Protein 8AG8 (pdb70)

Foldseek 3Di:
DADDDADPVQVVLLVVLLCQLVVVVVVVVVVVLVVQVVPDDDPVSVVVSVVVVVVVVVVCCVLSPPDVRCSLLSLLCCVLVVSGPLVSNPPDDPVSSVSNVVSVVD

InterPro domains:
  IPR041601 Fluorescence recovery protein [PF18032] (6-100)
  IPR053747 Fluorescence Recovery Regulator [G3DSA:6.10.140.1840] (1-106)

B-factor: mean 39.64, std 10.84, range [21.61, 101.05]

Radius of gyration: 16.83 Å; Cα contacts (8 Å, |Δi|>4): 74; chains: 1; bounding box: 46×29×37 Å

Organism: NCBI:txid289003

Solvent-accessible surface area: 7027 Å² total; per-residue (Å²): 192,43,149,42,94,30,55,86,74,18,85,162,44,0,87,128,1,11,90,43,5,41,83,76,4,81,48,85,24,109,60,55,67,124,60,99,44,89,73,50,113,88,106,109,54,84,196,76,15,103,135,28,71,46,40,48,139,129,68,26,102,172,35,17,36,82,135,79,39,33,0,1,87,4,0,0,41,0,36,130,81,144,75,2,103,68,85,69,0,69,63,7,41,119,99,6,14,28,52,0,100,150,8,21,81,131

Secondary structure (DSSP, 8-state):
-------HHHHHHHHHHHHHHHHHHHHHHHHHHHHHHHH--SGGGHHHHHHHHHHHHHHHHHHS---TTTHHHHHHHHHHTTSS-GGGGTTS-HHHHHHHHHHTT-

Structure (mmCIF, N/CA/C/O backbone):
data_8AG8
#
_entry.id   8AG8
#
_cell.length_a   53.460
_cell.length_b   53.460
_cell.length_c   92.670
_cell.angle_alpha   90.00
_cell.angle_beta   90.00
_cell.angle_gamma   90.00
#
_symmetry.space_group_name_H-M   'P 43 21 2'
#
loop_
_entity.id
_entity.type
_entity.pdbx_description
1 polymer 'Fluorescence Recovery-like protein'
2 non-polymer '2-[N-CYCLOHEXYLAMINO]ETHANE SULFONIC ACID'
3 water water
#
loop_
_atom_site.group_PDB
_atom_site.id
_atom_site.type_symbol
_atom_site.label_atom_id
_atom_site.label_alt_id
_atom_site.label_comp_id
_atom_site.label_asym_id
_atom_site.label_entity_id
_atom_site.label_seq_id
_atom_site.pdbx_PDB_ins_code
_atom_site.Cartn_x
_atom_site.Cartn_y
_atom_site.Cartn_z
_atom_site.occupancy
_atom_site.B_iso_or_equiv
_atom_site.auth_seq_id
_atom_site.auth_comp_id
_atom_site.auth_asym_id
_atom_site.auth_atom_id
_atom_site.pdbx_PDB_model_num
ATOM 1 N N . MET A 1 8 ? -31.158 6.550 0.916 1.00 62.54 1 MET A N 1
ATOM 2 C CA . MET A 1 8 ? -32.579 6.637 1.012 1.00 54.66 1 MET A CA 1
ATOM 3 C C . MET A 1 8 ? -33.287 6.042 -0.171 1.00 50.21 1 MET A C 1
ATOM 4 O O . MET A 1 8 ? -33.848 6.765 -0.969 1.00 41.67 1 MET A O 1
ATOM 9 N N . HIS A 1 9 ? -33.060 4.670 -0.056 1.00 40.89 2 HIS A N 1
ATOM 10 C CA . HIS A 1 9 ? -33.651 3.793 -1.038 1.00 45.38 2 HIS A CA 1
ATOM 11 C C . HIS A 1 9 ? -34.724 3.033 -0.299 1.00 50.64 2 HIS A C 1
ATOM 12 O O . HIS A 1 9 ? -34.417 2.199 0.514 1.00 51.14 2 HIS A O 1
ATOM 19 N N . ASP A 1 10 ? -35.982 3.295 -0.595 1.00 50.54 3 ASP A N 1
ATOM 20 C CA . ASP A 1 10 ? -37.083 2.665 0.125 1.00 51.84 3 ASP A CA 1
ATOM 21 C C . ASP A 1 10 ? -37.586 1.437 -0.572 1.00 56.36 3 ASP A C 1
ATOM 22 O O . ASP A 1 10 ? -38.578 1.479 -1.268 1.00 62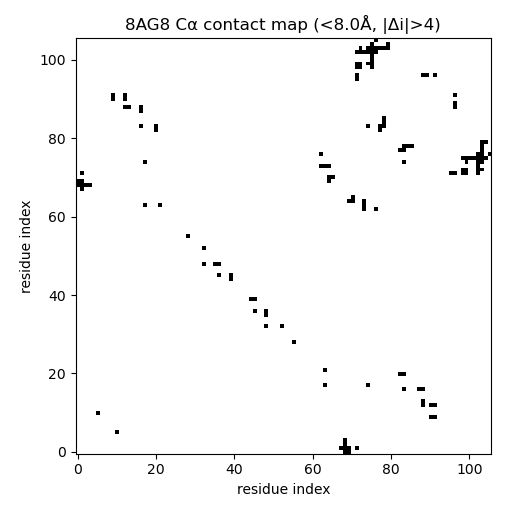.85 3 ASP A O 1
ATOM 27 N N . LEU A 1 11 ? -36.877 0.341 -0.403 1.00 53.47 4 LEU A N 1
ATOM 28 C CA . LEU A 1 11 ? -37.274 -0.893 -1.007 1.00 49.09 4 LEU A CA 1
ATOM 29 C C . LEU A 1 11 ? -37.642 -1.838 0.089 1.00 45.39 4 LEU A C 1
ATOM 30 O O . LEU A 1 11 ? -37.330 -1.574 1.228 1.00 44.24 4 LEU A O 1
ATOM 35 N N . LYS A 1 12 ? -38.295 -2.939 -0.259 1.00 45.37 5 LYS A N 1
ATOM 36 C CA . LYS A 1 12 ? -38.646 -3.954 0.707 1.00 41.79 5 LYS A CA 1
ATOM 37 C C . LYS A 1 12 ? -37.559 -4.986 0.756 1.00 42.55 5 LYS A C 1
ATOM 38 O O . LYS A 1 12 ? -37.111 -5.388 -0.287 1.00 41.31 5 LYS A O 1
ATOM 41 N N . TRP A 1 13 ? -37.173 -5.436 1.942 1.00 35.26 6 TRP A N 1
ATOM 42 C CA . TRP A 1 13 ? -36.111 -6.416 2.121 1.00 34.14 6 TRP A CA 1
ATOM 43 C C . TRP A 1 13 ? -36.682 -7.707 2.664 1.00 38.82 6 TRP A C 1
ATOM 44 O O . TRP A 1 13 ? -37.432 -7.676 3.623 1.00 38.52 6 TRP A O 1
ATOM 65 N N . SER A 1 14 ? -36.316 -8.827 2.076 1.00 34.79 7 SER A N 1
ATOM 66 C CA . SER A 1 14 ? -36.752 -10.111 2.554 1.00 39.67 7 SER A CA 1
ATOM 67 C C . SER A 1 14 ? -35.909 -10.525 3.718 1.00 40.83 7 SER A C 1
ATOM 68 O O . SER A 1 14 ? -34.891 -9.928 3.980 1.00 37.48 7 SER A O 1
ATOM 76 N N . ALA A 1 15 ? -36.331 -11.564 4.416 1.00 42.35 8 ALA A N 1
ATOM 77 C CA . ALA A 1 15 ? -35.547 -12.095 5.514 1.00 41.99 8 ALA A CA 1
ATOM 78 C C . ALA A 1 15 ? -34.229 -12.642 5.031 1.00 38.55 8 ALA A C 1
ATOM 79 O O . ALA A 1 15 ? -33.213 -12.420 5.653 1.00 34.95 8 ALA A O 1
ATOM 83 N N . ALA A 1 16 ? -34.245 -13.340 3.896 1.00 34.48 9 ALA A N 1
ATOM 84 C CA . ALA A 1 16 ? -33.023 -13.832 3.331 1.00 36.26 9 ALA A CA 1
ATOM 85 C C . ALA A 1 16 ? -32.099 -12.692 2.958 1.00 29.45 9 ALA A C 1
ATOM 86 O O . ALA A 1 16 ? -30.933 -12.785 3.127 1.00 32.94 9 ALA A O 1
ATOM 90 N N . GLU A 1 17 ? -32.648 -11.610 2.473 1.00 29.88 10 GLU A N 1
ATOM 91 C CA . GLU A 1 17 ? -31.838 -10.443 2.135 1.00 31.99 10 GLU A CA 1
ATOM 92 C C . GLU A 1 17 ? -31.149 -9.741 3.310 1.00 28.52 10 GLU A C 1
ATOM 93 O O . GLU A 1 17 ? -30.037 -9.395 3.179 1.00 30.93 10 GLU A O 1
ATOM 105 N N . LYS A 1 18 ? -31.876 -9.638 4.414 1.00 29.58 11 LYS A N 1
ATOM 106 C CA . LYS A 1 18 ? -31.332 -9.061 5.621 1.00 30.74 11 LYS A CA 1
ATOM 107 C C . LYS A 1 18 ? -30.305 -10.014 6.223 1.00 32.59 11 LYS A C 1
ATOM 108 O O . LYS A 1 18 ? -29.330 -9.597 6.727 1.00 33.04 11 LYS A O 1
ATOM 116 N N . LYS A 1 19 ? -30.521 -11.308 6.137 1.00 33.81 12 LYS A N 1
ATOM 117 C CA . LYS A 1 19 ? -29.547 -12.266 6.616 1.00 29.56 12 LYS A CA 1
ATOM 118 C C . LYS A 1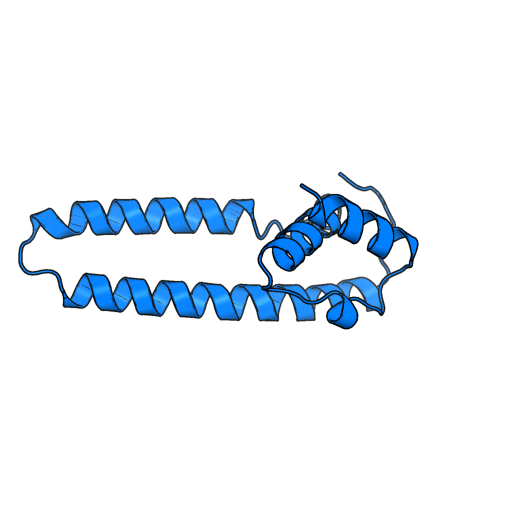 19 ? -28.258 -12.164 5.820 1.00 31.64 12 LYS A C 1
ATOM 119 O O . LYS A 1 19 ? -27.199 -12.085 6.399 1.00 32.71 12 LYS A O 1
ATOM 127 N N . LEU A 1 20 ? -28.347 -12.173 4.492 1.00 31.41 13 LEU A N 1
ATOM 128 C CA . LEU A 1 20 ? -27.151 -12.131 3.666 1.00 34.09 13 LEU A CA 1
ATOM 129 C C . LEU A 1 20 ? -26.454 -10.797 3.888 1.00 34.10 13 LEU A C 1
ATOM 130 O O . LEU A 1 20 ? -25.253 -10.761 4.011 1.00 33.55 13 LEU A O 1
ATOM 137 N N . ALA A 1 21 ? -27.226 -9.713 3.916 1.00 28.81 14 ALA A N 1
ATOM 138 C CA . ALA A 1 21 ? -26.621 -8.408 4.163 1.00 29.56 14 ALA A CA 1
ATOM 139 C C . ALA A 1 21 ? -25.882 -8.400 5.491 1.00 27.95 14 ALA A C 1
ATOM 140 O O . ALA A 1 21 ? -24.793 -7.833 5.608 1.00 30.44 14 ALA A O 1
ATOM 147 N N . HIS A 1 22 ? -26.477 -8.984 6.517 1.00 31.12 15 HIS A N 1
ATOM 148 C CA . HIS A 1 22 ? -25.801 -8.971 7.805 1.00 26.95 15 HIS A CA 1
ATOM 149 C C . HIS A 1 22 ? -24.453 -9.669 7.722 1.00 31.01 15 HIS A C 1
ATOM 150 O O . HIS A 1 22 ? -23.441 -9.199 8.275 1.00 29.04 15 HIS A O 1
ATOM 159 N N . HIS A 1 23 ? -24.382 -10.796 7.025 1.00 28.43 16 HIS A N 1
ATOM 160 C CA . HIS A 1 23 ? -23.135 -11.531 6.909 1.00 33.33 16 HIS A CA 1
ATOM 161 C C . HIS A 1 23 ? -22.037 -10.739 6.225 1.00 34.05 16 HIS A C 1
ATOM 162 O O . HIS A 1 23 ? -20.930 -10.759 6.668 1.00 30.54 16 HIS A O 1
ATOM 171 N N . VAL A 1 24 ? -22.373 -10.032 5.154 1.00 28.37 17 VAL A N 1
ATOM 172 C CA . VAL A 1 24 ? -21.397 -9.254 4.413 1.00 26.34 17 VAL A CA 1
ATOM 173 C C . VAL A 1 24 ? -20.979 -8.017 5.208 1.00 32.07 17 VAL A C 1
ATOM 174 O O . VAL A 1 24 ? -19.824 -7.685 5.242 1.00 28.58 17 VAL A O 1
ATOM 180 N N . PHE A 1 25 ? -21.922 -7.331 5.832 1.00 26.87 18 PHE A N 1
ATOM 181 C CA . PHE A 1 25 ? -21.625 -6.149 6.639 1.00 27.59 18 PHE A CA 1
ATOM 182 C C . PHE A 1 25 ? -20.638 -6.536 7.726 1.00 26.31 18 PHE A C 1
ATOM 183 O O . PHE A 1 25 ? -19.618 -5.914 7.875 1.00 28.66 18 PHE A O 1
ATOM 200 N N . GLU A 1 26 ? -20.944 -7.581 8.455 1.00 26.48 19 GLU A N 1
ATOM 201 C CA . GLU A 1 26 ? -20.107 -8.008 9.561 1.00 26.50 19 GLU A CA 1
ATOM 202 C C . GLU A 1 26 ? -18.705 -8.373 9.123 1.00 29.51 19 GLU A C 1
ATOM 203 O O . GLU A 1 26 ? -17.756 -7.952 9.722 1.00 29.87 19 GLU A O 1
ATOM 211 N N . ALA A 1 27 ? -18.599 -9.125 8.043 1.00 27.00 20 ALA A N 1
ATOM 212 C CA . ALA A 1 27 ? -17.303 -9.529 7.540 1.00 30.25 20 ALA A CA 1
ATOM 213 C C . ALA A 1 27 ? -16.417 -8.338 7.227 1.00 30.55 20 ALA A C 1
ATOM 214 O O . ALA A 1 27 ? -15.271 -8.303 7.615 1.00 32.18 20 ALA A O 1
ATOM 218 N N . ALA A 1 28 ? -16.973 -7.321 6.571 1.00 28.01 21 ALA A N 1
ATOM 219 C CA . ALA A 1 28 ? -16.208 -6.126 6.248 1.00 26.23 21 ALA A CA 1
ATOM 220 C C . ALA A 1 28 ? -15.832 -5.317 7.491 1.00 32.37 21 ALA A C 1
ATOM 221 O O . ALA A 1 28 ? -14.708 -4.927 7.653 1.00 29.12 21 ALA A O 1
ATOM 228 N N . LEU A 1 29 ? -16.790 -5.098 8.361 1.00 29.14 22 LEU A N 1
ATOM 229 C CA . LEU A 1 29 ? -16.534 -4.317 9.553 1.00 29.23 22 LEU A CA 1
ATOM 230 C C . LEU A 1 29 ? -15.491 -4.977 10.426 1.00 29.71 22 LEU A C 1
ATOM 231 O O . LEU A 1 29 ? -14.607 -4.326 10.918 1.00 31.43 22 LEU A O 1
ATOM 238 N N . THR A 1 30 ? -15.602 -6.274 10.587 1.00 33.02 23 THR A N 1
ATOM 239 C CA . THR A 1 30 ? -14.657 -7.024 11.378 1.00 35.64 23 THR A CA 1
ATOM 240 C C . THR A 1 30 ? -13.238 -6.846 10.837 1.00 37.78 23 THR A C 1
ATOM 241 O O . THR A 1 30 ? -12.336 -6.538 11.579 1.00 35.01 23 THR A O 1
ATOM 247 N N . THR A 1 31 ? -13.054 -6.957 9.536 1.00 31.71 24 THR A N 1
ATOM 248 C CA . THR A 1 31 ? -11.738 -6.825 8.958 1.00 33.74 24 THR A CA 1
ATOM 249 C C . THR A 1 31 ? -11.161 -5.430 9.193 1.00 32.28 24 THR A C 1
ATOM 250 O O . THR A 1 31 ? -10.012 -5.294 9.571 1.00 35.52 24 THR A O 1
ATOM 256 N N . GLU A 1 32 ? -11.969 -4.406 9.011 1.00 29.85 25 GLU A N 1
ATOM 257 C CA . GLU A 1 32 ? -11.484 -3.038 9.138 1.00 30.30 25 GLU A CA 1
ATOM 258 C C . GLU A 1 32 ? -11.152 -2.657 10.568 1.00 30.20 25 GLU A C 1
ATOM 259 O O . GLU A 1 32 ? -10.174 -1.991 10.802 1.00 31.70 25 GLU A O 1
ATOM 271 N N . LEU A 1 33 ? -11.974 -3.092 11.503 1.00 29.91 26 LEU A N 1
ATOM 272 C CA . LEU A 1 33 ? -11.740 -2.802 12.899 1.00 26.80 26 LEU A CA 1
ATOM 273 C C . LEU A 1 33 ? -10.492 -3.509 13.373 1.00 30.90 26 LEU A C 1
ATOM 274 O O . LEU A 1 33 ? -9.762 -2.969 14.163 1.00 33.88 26 LEU A O 1
ATOM 281 N N . ALA A 1 34 ? -10.233 -4.701 12.867 1.00 32.29 27 ALA A N 1
ATOM 282 C CA . ALA A 1 34 ? -9.001 -5.402 13.199 1.00 33.45 27 ALA A CA 1
ATOM 283 C C . ALA A 1 34 ? -7.809 -4.612 12.729 1.00 35.01 27 ALA A C 1
ATOM 284 O O . ALA A 1 34 ? -6.832 -4.510 13.429 1.00 32.78 27 ALA A O 1
ATOM 288 N N . GLU A 1 35 ? -7.907 -4.041 11.544 1.00 32.81 28 GLU A N 1
ATOM 289 C CA . GLU A 1 35 ? -6.836 -3.222 11.047 1.00 32.64 28 GLU A CA 1
ATOM 290 C C . GLU A 1 35 ? -6.610 -2.029 11.942 1.00 34.70 28 GLU A C 1
ATOM 291 O O . GLU A 1 35 ? -5.489 -1.710 12.258 1.00 31.94 28 GLU A O 1
ATOM 299 N N . ILE A 1 36 ? -7.680 -1.374 12.341 1.00 33.37 29 ILE A N 1
ATOM 300 C CA . ILE A 1 36 ? -7.557 -0.170 13.149 1.00 33.86 29 ILE A CA 1
ATOM 301 C C . ILE A 1 36 ? -6.951 -0.511 14.500 1.00 29.13 29 ILE A C 1
ATOM 302 O O . ILE A 1 36 ? -6.089 0.182 14.969 1.00 33.56 29 ILE A O 1
ATOM 309 N N . MET A 1 37 ? -7.395 -1.595 15.101 1.00 33.45 30 MET A N 1
ATOM 310 C CA . MET A 1 37 ? -6.898 -1.991 16.400 1.00 29.31 30 MET A CA 1
ATOM 311 C C . MET A 1 37 ? -5.416 -2.270 16.352 1.00 40.38 30 MET A C 1
ATOM 312 O O . MET A 1 37 ? -4.692 -1.895 17.255 1.00 36.41 30 MET A O 1
ATOM 319 N N . ALA A 1 38 ? -4.956 -2.886 15.281 1.00 31.70 31 ALA A N 1
ATOM 320 C CA . ALA A 1 38 ? -3.553 -3.175 15.132 1.00 34.84 31 ALA A CA 1
ATOM 321 C C . ALA A 1 38 ? -2.743 -1.906 14.953 1.00 36.96 31 ALA A C 1
ATOM 322 O O . ALA A 1 38 ? -1.717 -1.744 15.559 1.00 31.69 31 ALA A O 1
ATOM 326 N N . ASP A 1 39 ? -3.237 -0.997 14.136 1.00 34.66 32 ASP A N 1
ATOM 327 C CA . ASP A 1 39 ? -2.570 0.269 13.959 1.00 36.48 32 ASP A CA 1
ATOM 328 C C . ASP A 1 39 ? -2.522 1.036 15.275 1.00 36.31 32 ASP A C 1
ATOM 329 O O . ASP A 1 39 ? -1.501 1.570 15.623 1.00 35.74 32 ASP A O 1
ATOM 338 N N . PHE A 1 40 ? -3.633 1.106 15.983 1.00 33.70 33 PHE A N 1
ATOM 339 C CA . PHE A 1 40 ? -3.690 1.813 17.252 1.00 32.31 33 PHE A CA 1
ATOM 340 C C . PHE A 1 40 ? -2.654 1.287 18.217 1.00 33.64 33 PHE A C 1
ATOM 341 O O . PHE A 1 40 ? -1.952 2.037 18.842 1.00 32.18 33 PHE A O 1
ATOM 351 N N . LYS A 1 41 ? -2.579 -0.020 18.313 1.00 34.17 34 LYS A N 1
ATOM 352 C CA . LYS A 1 41 ? -1.660 -0.647 19.231 1.00 33.14 34 LYS A CA 1
ATOM 353 C C . LYS A 1 41 ? -0.250 -0.335 18.851 1.00 36.75 34 LYS A C 1
ATOM 354 O O . LYS A 1 41 ? 0.558 -0.036 19.686 1.00 36.02 34 LYS A O 1
ATOM 362 N N . ALA A 1 42 ? 0.039 -0.356 17.569 1.00 39.73 35 ALA A N 1
ATOM 363 C CA . ALA A 1 42 ? 1.358 0.016 17.108 1.00 38.77 35 ALA A CA 1
ATOM 364 C C . ALA A 1 42 ? 1.729 1.428 17.475 1.00 37.92 35 ALA A C 1
ATOM 365 O O . ALA A 1 42 ? 2.829 1.681 17.932 1.00 41.87 35 ALA A O 1
ATOM 369 N N . ARG A 1 43 ? 0.816 2.349 17.287 1.00 30.12 36 ARG A N 1
ATOM 370 C CA . ARG A 1 43 ? 1.075 3.734 17.610 1.00 34.45 36 ARG A CA 1
ATOM 371 C C . ARG A 1 43 ? 1.287 3.908 19.104 1.00 34.58 36 ARG A C 1
ATOM 372 O O . ARG A 1 43 ? 2.174 4.598 19.531 1.00 35.72 36 ARG A O 1
ATOM 382 N N . ALA A 1 44 ? 0.467 3.255 19.890 1.00 33.93 37 ALA A N 1
ATOM 383 C CA . ALA A 1 44 ? 0.584 3.344 21.328 1.00 30.69 37 ALA A CA 1
ATOM 384 C C . ALA A 1 44 ? 1.936 2.863 21.779 1.00 37.92 37 ALA A C 1
ATOM 385 O O . ALA A 1 44 ? 2.571 3.495 22.599 1.00 38.08 37 ALA A O 1
ATOM 392 N N . ALA A 1 45 ? 2.380 1.745 21.240 1.00 35.43 38 ALA A N 1
ATOM 393 C CA . ALA A 1 45 ? 3.653 1.169 21.621 1.00 41.19 38 ALA A CA 1
ATOM 394 C C . ALA A 1 45 ? 4.808 2.025 21.244 1.00 40.23 38 ALA A C 1
ATOM 395 O O . ALA A 1 45 ? 5.846 1.959 21.855 1.00 42.21 38 ALA A O 1
ATOM 399 N N . ALA A 1 46 ? 4.635 2.816 20.215 1.00 38.36 39 ALA A N 1
ATOM 400 C CA . ALA A 1 46 ? 5.691 3.665 19.726 1.00 40.28 39 ALA A CA 1
ATOM 401 C C . ALA A 1 46 ? 5.825 4.991 20.457 1.00 44.33 39 ALA A C 1
ATOM 402 O O . ALA A 1 46 ? 6.756 5.728 20.208 1.00 40.12 39 ALA A O 1
ATOM 404 N N . ILE A 1 47 ? 4.880 5.302 21.326 1.00 36.65 40 ILE A N 1
ATOM 405 C CA . ILE A 1 47 ? 4.901 6.555 22.068 1.00 37.79 40 ILE A CA 1
ATOM 406 C C . ILE A 1 47 ? 6.023 6.618 23.091 1.00 40.37 40 ILE A C 1
ATOM 407 O O . ILE A 1 47 ? 6.236 5.669 23.812 1.00 39.55 40 ILE A O 1
ATOM 412 N N . THR A 1 48 ? 6.743 7.727 23.127 1.00 35.80 41 THR A N 1
ATOM 413 C CA . THR A 1 48 ? 7.854 7.911 24.048 1.00 38.70 41 THR A CA 1
ATOM 414 C C . THR A 1 48 ? 7.654 9.112 24.951 1.00 39.03 41 THR A C 1
ATOM 415 O O . THR A 1 48 ? 8.290 9.217 25.983 1.00 43.48 41 THR A O 1
ATOM 419 N N . GLN A 1 49 ? 6.796 10.021 24.556 1.00 33.85 42 GLN A N 1
ATOM 420 C CA . GLN A 1 49 ? 6.556 11.230 25.325 1.00 36.03 42 GLN A CA 1
ATOM 421 C C . GLN A 1 49 ? 5.080 11.451 25.533 1.00 36.19 42 GLN A C 1
ATOM 422 O O . GLN A 1 49 ? 4.303 11.211 24.645 1.00 37.60 42 GLN A O 1
ATOM 428 N N . PRO A 1 50 ? 4.696 11.949 26.705 1.00 33.64 43 PRO A N 1
ATOM 429 C CA . PRO A 1 50 ? 3.282 12.111 27.039 1.00 30.66 43 PRO A CA 1
ATOM 430 C C . PRO A 1 50 ? 2.463 12.912 26.058 1.00 31.04 43 PRO A C 1
ATOM 431 O O . PRO A 1 50 ? 1.337 12.560 25.793 1.00 34.80 43 PRO A O 1
ATOM 435 N N . GLN A 1 51 ? 3.019 13.978 25.537 1.00 31.57 44 GLN A N 1
ATOM 436 C CA . GLN A 1 51 ? 2.330 14.805 24.564 1.00 37.24 44 GLN A CA 1
ATOM 437 C C . GLN A 1 51 ? 1.921 14.061 23.302 1.00 39.16 44 GLN A C 1
ATOM 438 O O . GLN A 1 51 ? 1.053 14.516 22.581 1.00 37.99 44 GLN A O 1
ATOM 444 N N . GLU A 1 52 ? 2.552 12.938 23.033 1.00 31.59 45 GLU A N 1
ATOM 445 C CA . GLU A 1 52 ? 2.244 12.152 21.861 1.00 36.39 45 GLU A CA 1
ATOM 446 C C . GLU A 1 52 ? 0.926 11.419 21.962 1.00 38.41 45 GLU A C 1
ATOM 447 O O . GLU A 1 52 ? 0.449 10.871 21.002 1.00 38.62 45 GLU A O 1
ATOM 453 N N . ILE A 1 53 ? 0.311 11.422 23.125 1.00 36.10 46 ILE A N 1
ATOM 454 C CA . ILE A 1 53 ? -1.001 10.842 23.254 1.00 36.20 46 ILE A CA 1
ATOM 455 C C . ILE A 1 53 ? -2.029 11.698 22.507 1.00 46.01 46 ILE A C 1
ATOM 456 O O . ILE A 1 53 ? -2.998 11.180 21.998 1.00 44.16 46 ILE A O 1
ATOM 461 N N . TRP A 1 54 ? -1.807 13.003 22.423 1.00 43.13 47 TRP A N 1
ATOM 462 C CA . TRP A 1 54 ? -2.695 13.890 21.681 1.00 44.08 47 TRP A CA 1
ATOM 463 C C . TRP A 1 54 ? -2.944 13.506 20.227 1.00 45.53 47 TRP A C 1
ATOM 464 O O . TRP A 1 54 ? -4.071 13.360 19.820 1.00 42.72 47 TRP A O 1
ATOM 475 N N . PRO A 1 55 ? -1.883 13.377 19.433 1.00 43.79 48 PRO A N 1
ATOM 476 C CA . PRO A 1 55 ? -2.147 12.915 18.076 1.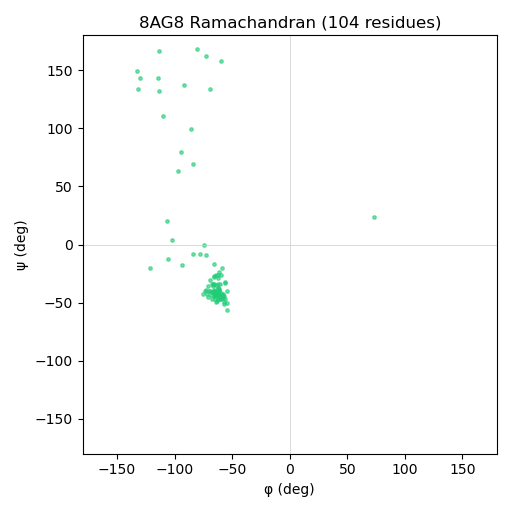00 43.78 48 PRO A CA 1
ATOM 477 C C . PRO A 1 55 ? -2.805 11.540 18.001 1.00 44.88 48 PRO A C 1
ATOM 478 O O . PRO A 1 55 ? -3.492 11.278 17.038 1.00 41.70 48 PRO A O 1
ATOM 482 N N . LEU A 1 56 ? -2.612 10.688 18.990 1.00 41.43 49 LEU A N 1
ATOM 483 C CA . LEU A 1 56 ? -3.283 9.386 19.018 1.00 43.35 49 LEU A CA 1
ATOM 484 C C . LEU A 1 56 ? -4.758 9.549 19.214 1.00 47.70 49 LEU A C 1
ATOM 485 O O . LEU A 1 56 ? -5.541 8.847 18.615 1.00 40.93 49 LEU A O 1
ATOM 490 N N . GLN A 1 57 ? -5.140 10.460 20.080 1.00 39.46 50 GLN A N 1
ATOM 491 C CA . GLN A 1 57 ? -6.543 10.744 20.282 1.00 42.24 50 GLN A CA 1
ATOM 492 C C . GLN A 1 57 ? -7.166 11.372 19.015 1.00 42.45 50 GLN A C 1
ATOM 493 O O . GLN A 1 57 ? -8.314 11.127 18.716 1.00 45.24 50 GLN A O 1
ATOM 499 N N . GLU A 1 58 ? -6.407 12.162 18.275 1.00 40.02 51 GLU A N 1
ATOM 500 C CA . GLU A 1 58 ? -6.897 12.737 17.017 1.00 46.49 51 GLU A CA 1
ATOM 501 C C . GLU A 1 58 ? -7.165 11.617 16.010 1.00 49.87 51 GLU A C 1
ATOM 502 O O . GLU A 1 58 ? -8.133 11.659 15.285 1.00 45.43 51 GLU A O 1
ATOM 508 N N . TYR A 1 59 ? -6.291 10.625 15.980 1.00 46.72 52 TYR A N 1
ATOM 509 C CA . TYR A 1 59 ? -6.483 9.477 15.111 1.00 47.27 52 TYR A CA 1
ATOM 510 C C . TYR A 1 59 ? -7.733 8.723 15.491 1.00 41.22 52 TYR A C 1
ATOM 511 O O . TYR A 1 59 ? -8.548 8.447 14.663 1.00 42.94 52 TYR A O 1
ATOM 520 N N . LEU A 1 60 ? -7.894 8.426 16.762 1.00 39.91 53 LEU A N 1
ATOM 521 C CA . LEU A 1 60 ? -9.029 7.645 17.182 1.00 44.73 53 LEU A CA 1
ATOM 522 C C . LEU A 1 60 ? -10.354 8.319 16.892 1.00 49.63 53 LEU A C 1
ATOM 523 O O . LEU A 1 60 ? -11.331 7.659 16.593 1.00 44.56 53 LEU A O 1
ATOM 528 N N . ALA A 1 61 ? -10.375 9.631 16.987 1.00 43.80 54 ALA A N 1
ATOM 529 C CA . ALA A 1 61 ? -11.589 10.372 16.743 1.00 47.83 54 ALA A CA 1
ATOM 530 C C . ALA A 1 61 ? -11.949 10.350 15.289 1.00 48.34 54 ALA A C 1
ATOM 531 O O . ALA A 1 61 ? -13.079 10.120 14.940 1.00 51.59 54 ALA A O 1
ATOM 533 N N . ARG A 1 62 ? -10.962 10.569 14.440 1.00 46.14 55 ARG A N 1
ATOM 534 C CA . ARG A 1 62 ? -11.188 10.499 13.015 1.00 48.58 55 ARG A CA 1
ATOM 535 C C . ARG A 1 62 ? -11.647 9.124 12.584 1.00 49.58 55 ARG A C 1
ATOM 536 O O . ARG A 1 62 ? -12.485 9.030 11.733 1.00 47.17 55 ARG A O 1
ATOM 538 N N . LYS A 1 63 ? -11.081 8.072 13.159 1.00 44.65 56 LYS A N 1
ATOM 539 C CA . LYS A 1 63 ? -11.445 6.717 12.791 1.00 46.75 56 LYS A CA 1
ATOM 540 C C . LYS A 1 63 ? -12.843 6.356 13.238 1.00 40.87 56 LYS A C 1
ATOM 541 O O . LYS A 1 63 ? -13.547 5.721 12.510 1.00 36.85 56 LYS A O 1
ATOM 560 N N . GLN A 1 64 ? -13.244 6.763 14.424 1.00 39.32 57 GLN A N 1
ATOM 561 C CA . GLN A 1 64 ? -14.594 6.491 14.889 1.00 43.33 57 GLN A CA 1
ATOM 562 C C . GLN A 1 64 ? -15.605 7.196 14.013 1.00 46.68 57 GLN A C 1
ATOM 563 O O . GLN A 1 64 ? -16.617 6.630 13.689 1.00 46.22 57 GLN A O 1
ATOM 577 N N . ARG A 1 65 ? -15.334 8.443 13.632 1.00 44.74 58 ARG A N 1
ATOM 578 C CA . ARG A 1 65 ? -16.252 9.185 12.795 1.00 50.23 58 ARG A CA 1
ATOM 579 C C . ARG A 1 65 ? -16.328 8.513 11.443 1.00 46.37 58 ARG A C 1
ATOM 580 O O . ARG A 1 65 ? -17.399 8.360 10.922 1.00 52.18 58 ARG A O 1
ATOM 601 N N . GLU A 1 66 ? -15.200 8.129 10.886 1.00 39.06 59 GLU A N 1
ATOM 602 C CA . GLU A 1 66 ? -15.172 7.471 9.598 1.00 41.42 59 GLU A CA 1
ATOM 603 C C . GLU A 1 66 ? -16.023 6.223 9.606 1.00 39.83 59 GLU A C 1
ATOM 604 O O . GLU A 1 66 ? -16.831 6.032 8.731 1.00 37.25 59 GLU A O 1
ATOM 616 N N . ILE A 1 67 ? -15.829 5.381 10.597 1.00 32.66 60 ILE A N 1
ATOM 617 C CA . ILE A 1 67 ? -16.558 4.128 10.668 1.00 30.44 60 ILE A CA 1
ATOM 618 C C . ILE A 1 67 ? -18.029 4.412 10.850 1.00 36.50 60 ILE A C 1
ATOM 619 O O . ILE A 1 67 ? -18.858 3.793 10.223 1.00 31.03 60 ILE A O 1
ATOM 635 N N . ASP A 1 68 ? -18.349 5.355 11.713 1.00 33.94 61 ASP A N 1
ATOM 636 C CA . ASP A 1 68 ? -19.738 5.669 11.997 1.00 39.83 61 ASP A CA 1
ATOM 637 C C . ASP A 1 68 ? -20.469 6.049 10.730 1.00 41.45 61 ASP A C 1
ATOM 638 O O . ASP A 1 68 ? -21.563 5.585 10.485 1.00 44.68 61 ASP A O 1
ATOM 647 N N . ARG A 1 69 ? -19.845 6.868 9.925 1.00 38.84 62 ARG A N 1
ATOM 648 C CA . ARG A 1 69 ? -20.469 7.328 8.705 1.00 43.12 62 ARG A CA 1
ATOM 649 C C . ARG A 1 69 ? -20.527 6.267 7.643 1.00 41.49 62 ARG A C 1
ATOM 650 O O . ARG A 1 69 ? -21.517 6.163 6.967 1.00 41.47 62 ARG A O 1
ATOM 671 N N . LYS A 1 70 ? -19.476 5.476 7.495 1.00 34.93 63 LYS A N 1
ATOM 672 C CA . LYS A 1 70 ? -19.392 4.485 6.441 1.00 33.54 63 LYS A CA 1
ATOM 673 C C . LYS A 1 70 ? -20.258 3.253 6.705 1.00 38.09 63 LYS A C 1
ATOM 674 O O . LYS A 1 70 ? -20.910 2.800 5.795 1.00 38.02 63 LYS A O 1
ATOM 693 N N . TYR A 1 71 ? -20.277 2.744 7.931 1.00 30.80 64 TYR A N 1
ATOM 694 C CA . TYR A 1 71 ? -21.006 1.520 8.277 1.00 28.94 64 TYR A CA 1
ATOM 695 C C . TYR A 1 71 ? -22.363 1.909 8.859 1.00 34.35 64 TYR A C 1
ATOM 696 O O . TYR A 1 71 ? -22.637 1.635 10.009 1.00 36.30 64 TYR A O 1
ATOM 714 N N . ASP A 1 72 ? -23.202 2.547 8.058 1.00 27.38 65 ASP A N 1
ATOM 715 C CA . ASP A 1 72 ? -24.503 2.986 8.480 1.00 27.27 65 ASP A CA 1
ATOM 716 C C . ASP A 1 72 ? -25.480 1.850 8.300 1.00 28.66 65 ASP A C 1
ATOM 717 O O . ASP A 1 72 ? -25.957 1.633 7.212 1.00 27.70 65 ASP A O 1
ATOM 726 N N . TYR A 1 73 ? -25.793 1.129 9.384 1.00 25.74 66 TYR A N 1
ATOM 727 C CA . TYR A 1 73 ? -26.655 -0.048 9.318 1.00 22.44 66 TYR A CA 1
ATOM 728 C C . TYR A 1 73 ? -28.122 0.334 9.374 1.00 26.89 66 TYR A C 1
ATOM 729 O O . TYR A 1 73 ? -28.781 0.056 10.350 1.00 28.31 66 TYR A O 1
ATOM 747 N N . ARG A 1 74 ? -28.625 0.962 8.319 1.00 27.23 67 ARG A N 1
ATOM 748 C CA . ARG A 1 74 ? -30.017 1.297 8.203 1.00 26.71 67 ARG A CA 1
ATOM 749 C C . ARG A 1 74 ? -30.322 0.790 6.805 1.00 29.33 67 ARG A C 1
ATOM 750 O O . ARG A 1 74 ? -29.564 1.037 5.904 1.00 27.18 67 ARG A O 1
ATOM 771 N N . TYR A 1 75 ? -31.418 0.069 6.637 1.00 26.14 68 TYR A N 1
ATOM 772 C CA . 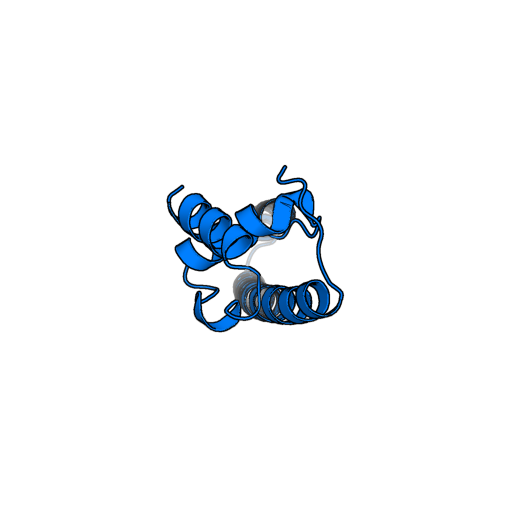TYR A 1 75 ? -31.699 -0.553 5.353 1.00 28.96 68 TYR A CA 1
ATOM 773 C C . TYR A 1 75 ? -31.836 0.433 4.226 1.00 33.51 68 TYR A C 1
ATOM 774 O O . TYR A 1 75 ? -31.400 0.142 3.137 1.00 32.38 68 TYR A O 1
ATOM 792 N N . SER A 1 76 ? -32.367 1.609 4.509 1.00 31.82 69 SER A N 1
ATOM 793 C CA . SER A 1 76 ? -32.490 2.668 3.512 1.00 33.07 69 SER A CA 1
ATOM 794 C C . SER A 1 76 ? -31.142 3.114 2.982 1.00 32.71 69 SER A C 1
ATOM 795 O O . SER A 1 76 ? -31.090 3.668 1.913 1.00 32.48 69 SER A O 1
ATOM 803 N N . GLN A 1 77 ? -30.083 2.902 3.748 1.00 28.31 70 GLN A N 1
ATOM 804 C CA . GLN A 1 77 ? -28.731 3.305 3.389 1.00 31.17 70 GLN A CA 1
ATOM 805 C C . GLN A 1 77 ? -27.808 2.172 2.961 1.00 27.96 70 GLN A C 1
ATOM 806 O O . GLN A 1 77 ? -26.796 2.446 2.407 1.00 28.46 70 GLN A O 1
ATOM 820 N N . LEU A 1 78 ? -28.181 0.922 3.176 1.00 26.59 71 LEU A N 1
ATOM 821 C CA . LEU A 1 78 ? -27.276 -0.207 2.935 1.00 23.32 71 LEU A CA 1
ATOM 822 C C . LEU A 1 78 ? -26.797 -0.429 1.521 1.00 24.99 71 LEU A C 1
ATOM 823 O O . LEU A 1 78 ? -25.770 -0.980 1.348 1.00 26.78 71 LEU A O 1
ATOM 839 N N . LEU A 1 79 ? -27.560 0.009 0.540 1.00 26.45 72 LEU A N 1
ATOM 840 C CA . LEU A 1 79 ? -27.150 -0.144 -0.849 1.00 29.10 72 LEU A CA 1
ATOM 841 C C . LEU A 1 79 ? -26.026 0.845 -1.102 1.00 25.30 72 LEU A C 1
ATOM 842 O O . LEU A 1 79 ? -25.093 0.512 -1.773 1.00 29.31 72 LEU A O 1
ATOM 858 N N . PHE A 1 80 ? -26.107 2.050 -0.553 1.00 23.34 73 PHE A N 1
ATOM 859 C CA . PHE A 1 80 ? -25.007 2.990 -0.671 1.00 25.25 73 PHE A CA 1
ATOM 860 C C . PHE A 1 80 ? -23.774 2.466 0.061 1.00 29.32 73 PHE A C 1
ATOM 861 O O . PHE A 1 80 ? -22.714 2.454 -0.496 1.00 25.62 73 PHE A O 1
ATOM 878 N N . VAL A 1 81 ? -23.949 1.989 1.282 1.00 25.14 74 VAL A N 1
ATOM 879 C CA . VAL A 1 81 ? -22.847 1.446 2.066 1.00 22.10 74 VAL A CA 1
ATOM 880 C C . VAL A 1 81 ? -22.101 0.348 1.322 1.00 26.11 74 VAL A C 1
ATOM 881 O O . VAL A 1 81 ? -20.907 0.370 1.237 1.00 25.68 74 VAL A O 1
ATOM 894 N N . PHE A 1 82 ? -22.839 -0.618 0.807 1.00 24.12 75 PHE A N 1
ATOM 895 C CA . PHE A 1 82 ? -22.226 -1.737 0.090 1.00 23.78 75 PHE A CA 1
ATOM 896 C C . PHE A 1 82 ? -21.493 -1.284 -1.157 1.00 26.50 75 PHE A C 1
ATOM 897 O O . PHE A 1 82 ? -20.414 -1.731 -1.415 1.00 24.02 75 PHE A O 1
ATOM 914 N N . GLY A 1 83 ? -22.082 -0.376 -1.900 1.00 28.77 76 GLY A N 1
ATOM 915 C CA . GLY A 1 83 ? -21.411 0.163 -3.058 1.00 27.44 76 GLY A CA 1
ATOM 916 C C . GLY A 1 83 ? -20.105 0.820 -2.714 1.00 28.67 76 GLY A C 1
ATOM 917 O O . GLY A 1 83 ? -19.120 0.622 -3.377 1.00 27.06 76 GLY A O 1
ATOM 921 N N . GLN A 1 84 ? -20.117 1.580 -1.648 1.00 25.13 77 GLN A N 1
ATOM 922 C CA . GLN A 1 84 ? -18.919 2.262 -1.212 1.00 23.53 77 GLN A CA 1
ATOM 923 C C . GLN A 1 84 ? -17.844 1.261 -0.761 1.00 28.28 77 GLN A C 1
ATOM 924 O O . GLN A 1 84 ? -16.698 1.443 -1.054 1.00 28.80 77 GLN A O 1
ATOM 938 N N . LEU A 1 85 ? -18.238 0.197 -0.089 1.00 25.17 78 LEU A N 1
ATOM 939 C CA . LEU A 1 85 ? -17.289 -0.836 0.319 1.00 25.99 78 LEU A CA 1
ATOM 940 C C . LEU A 1 85 ? -16.738 -1.591 -0.875 1.00 28.51 78 LEU A C 1
ATOM 941 O O . LEU A 1 85 ? -15.609 -1.997 -0.861 1.00 28.29 78 LEU A O 1
ATOM 957 N N . ILE A 1 86 ? -17.549 -1.780 -1.894 1.00 31.04 79 ILE A N 1
ATOM 958 C CA . ILE A 1 86 ? -17.097 -2.442 -3.127 1.00 30.40 79 ILE A CA 1
ATOM 959 C C . ILE A 1 86 ? -16.062 -1.545 -3.811 1.00 31.90 79 ILE A C 1
ATOM 960 O O . ILE A 1 86 ? -15.060 -2.001 -4.274 1.00 31.77 79 ILE A O 1
ATOM 976 N N . ARG A 1 87 ? -16.302 -0.256 -3.817 1.00 29.77 80 ARG A N 1
ATOM 977 C CA . ARG A 1 87 ? -15.360 0.695 -4.385 1.00 35.06 80 ARG A CA 1
ATOM 978 C C . ARG A 1 87 ? -14.035 0.659 -3.633 1.00 37.40 80 ARG A C 1
ATOM 979 O O . ARG A 1 87 ? -12.996 0.782 -4.243 1.00 35.77 80 ARG A O 1
ATOM 1000 N N . GLU A 1 88 ? -14.082 0.493 -2.313 1.00 37.62 81 GLU A N 1
ATOM 1001 C CA . GLU A 1 88 ? -12.866 0.396 -1.472 1.00 38.68 81 GLU A CA 1
ATOM 1002 C C . GLU A 1 88 ? -12.225 -0.977 -1.562 1.00 41.06 81 GLU A C 1
ATOM 1003 O O . GLU A 1 88 ? -11.176 -1.174 -0.997 1.00 41.98 81 GLU A O 1
ATOM 1015 N N . GLU A 1 89 ? -12.876 -1.933 -2.212 1.00 32.43 82 GLU A N 1
ATOM 1016 C CA . GLU A 1 89 ? -12.385 -3.296 -2.359 1.00 37.54 82 GLU A CA 1
ATOM 1017 C C . GLU A 1 89 ? -12.471 -4.096 -1.068 1.00 36.29 82 GLU A C 1
ATOM 1018 O O . GLU A 1 89 ? -11.765 -5.073 -0.918 1.00 40.44 82 GLU A O 1
ATOM 1030 N N . ARG A 1 90 ? -13.361 -3.697 -0.172 1.00 37.79 83 ARG A N 1
ATOM 1031 C CA . ARG A 1 90 ? -13.595 -4.416 1.092 1.00 36.47 83 ARG A CA 1
ATOM 1032 C C . ARG A 1 90 ? -14.725 -5.400 0.936 1.00 31.93 83 ARG A C 1
ATOM 1033 O O . ARG A 1 90 ? -14.851 -6.291 1.753 1.00 30.20 83 ARG A O 1
ATOM 1054 N N . VAL A 1 91 ? -15.539 -5.245 -0.099 1.00 30.49 84 VAL A N 1
ATOM 1055 C CA . VAL A 1 91 ? -16.617 -6.168 -0.401 1.00 26.40 84 VAL A CA 1
ATOM 1056 C C . VAL A 1 91 ? -16.522 -6.482 -1.892 1.00 32.13 84 VAL A C 1
ATOM 1057 O O . VAL A 1 91 ? -16.066 -5.658 -2.631 1.00 33.23 84 VAL A O 1
ATOM 1070 N N . GLN A 1 92 ? -16.915 -7.671 -2.300 1.00 32.82 85 GLN A N 1
ATOM 1071 C CA . GLN A 1 92 ? -16.964 -8.056 -3.704 1.00 33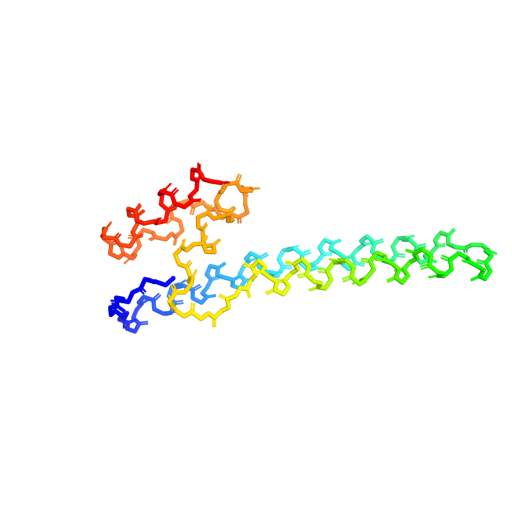.56 85 GLN A CA 1
ATOM 1072 C C . GLN A 1 92 ? -18.424 -8.270 -4.052 1.00 30.30 85 GLN A C 1
ATOM 1073 O O . GLN A 1 92 ? -19.168 -8.803 -3.270 1.00 29.05 85 GLN A O 1
ATOM 1087 N N . GLU A 1 93 ? -18.818 -7.892 -5.254 1.00 33.24 86 GLU A N 1
ATOM 1088 C CA . GLU A 1 93 ? -20.208 -8.001 -5.672 1.00 30.24 86 GLU A CA 1
ATOM 1089 C C . GLU A 1 93 ? -20.759 -9.402 -5.565 1.00 31.11 86 GLU A C 1
ATOM 1090 O O . GLU A 1 93 ? -21.914 -9.576 -5.266 1.00 32.79 86 GLU A O 1
ATOM 1102 N N . ALA A 1 94 ? -19.927 -10.397 -5.791 1.00 35.89 87 ALA A N 1
ATOM 1103 C CA . ALA A 1 94 ? -20.333 -11.795 -5.673 1.00 33.96 87 ALA A CA 1
ATOM 1104 C C . ALA A 1 94 ? -20.904 -12.164 -4.338 1.00 36.68 87 ALA A C 1
ATOM 1105 O O . ALA A 1 94 ? -21.762 -13.017 -4.247 1.00 31.91 87 ALA A O 1
ATOM 1112 N N . GLN A 1 95 ? -20.419 -11.513 -3.299 1.00 34.07 88 GLN A N 1
ATOM 1113 C CA . GLN A 1 95 ? -20.917 -11.763 -1.966 1.00 34.85 88 GLN A CA 1
ATOM 1114 C C . GLN A 1 95 ? -22.387 -11.381 -1.835 1.00 38.49 88 GLN A C 1
ATOM 1115 O O . GLN A 1 95 ? -23.075 -11.945 -1.013 1.00 34.33 88 GLN A O 1
ATOM 1129 N N . LEU A 1 96 ? -22.870 -10.446 -2.645 1.00 28.71 89 LEU A N 1
ATOM 1130 C CA . LEU A 1 96 ? -24.260 -9.953 -2.560 1.00 30.74 89 LEU A CA 1
ATOM 1131 C C . LEU A 1 96 ? -25.168 -10.428 -3.687 1.00 37.81 89 LEU A C 1
ATOM 1132 O O . LEU A 1 96 ? -26.222 -9.879 -3.903 1.00 35.44 89 LEU A O 1
ATOM 1148 N N . ALA A 1 97 ? -24.776 -11.501 -4.349 1.00 39.53 90 ALA A N 1
ATOM 1149 C CA . ALA A 1 97 ? -25.536 -12.011 -5.487 1.00 41.53 90 ALA A CA 1
ATOM 1150 C C . ALA A 1 97 ? -26.932 -12.451 -5.136 1.00 37.80 90 ALA A C 1
ATOM 1151 O O . ALA A 1 97 ? -27.815 -12.352 -5.961 1.00 44.65 90 ALA A O 1
ATOM 1158 N N . GLY A 1 98 ? -27.153 -12.890 -3.914 1.00 34.72 91 GLY A N 1
ATOM 1159 C CA . GLY A 1 98 ? -28.489 -13.229 -3.466 1.00 38.05 91 GLY A CA 1
ATOM 1160 C C . GLY A 1 98 ? -29.508 -12.114 -3.359 1.00 36.60 91 GLY A C 1
ATOM 1161 O O . GLY A 1 98 ? -30.690 -12.379 -3.252 1.00 37.57 91 GLY A O 1
ATOM 1165 N N . LEU A 1 99 ? -29.055 -10.871 -3.349 1.00 34.21 92 LEU A N 1
ATOM 1166 C CA . LEU A 1 99 ? -29.950 -9.738 -3.287 1.00 26.68 92 LEU A CA 1
ATOM 1167 C C . LEU A 1 99 ? -30.654 -9.582 -4.616 1.00 30.33 92 LEU A C 1
ATOM 1168 O O . LEU A 1 99 ? -30.199 -10.090 -5.614 1.00 32.04 92 LEU A O 1
ATOM 1184 N N . SER A 1 100 ? -31.741 -8.849 -4.620 1.00 32.17 93 SER A N 1
ATOM 1185 C CA . SER A 1 100 ? -32.466 -8.601 -5.843 1.00 32.76 93 SER A CA 1
ATOM 1186 C C . SER A 1 100 ? -31.629 -7.895 -6.888 1.00 37.86 93 SER A C 1
ATOM 1187 O O . SER A 1 100 ? -30.679 -7.212 -6.568 1.00 30.83 93 SER A O 1
ATOM 1195 N N . GLU A 1 101 ? -32.027 -8.027 -8.150 1.00 34.72 94 GLU A N 1
ATOM 1196 C CA . GLU A 1 101 ? -31.326 -7.350 -9.241 1.00 34.12 94 GLU A CA 1
ATOM 1197 C C . GLU A 1 101 ? -31.483 -5.856 -9.120 1.00 32.56 94 GLU A C 1
ATOM 1198 O O . GLU A 1 101 ? -30.587 -5.117 -9.436 1.00 31.36 94 GLU A O 1
ATOM 1210 N N . GLU A 1 102 ? -32.629 -5.414 -8.639 1.00 32.73 95 GLU A N 1
ATOM 1211 C CA . GLU A 1 102 ? -32.840 -3.996 -8.396 1.00 33.35 95 GLU A CA 1
ATOM 1212 C C . GLU A 1 102 ? -31.822 -3.479 -7.386 1.00 32.61 95 GLU A C 1
ATOM 1213 O O . GLU A 1 102 ? -31.202 -2.470 -7.597 1.00 29.55 95 GLU A O 1
ATOM 1225 N N . LYS A 1 103 ? -31.648 -4.211 -6.299 1.00 32.17 96 LYS A N 1
ATOM 1226 C CA . LYS A 1 103 ? -30.714 -3.800 -5.265 1.00 28.68 96 LYS A CA 1
ATOM 1227 C C . LYS A 1 103 ? -29.304 -3.759 -5.800 1.00 27.73 96 LYS A C 1
ATOM 1228 O O . LYS A 1 103 ? -28.575 -2.851 -5.516 1.00 28.48 96 LYS A O 1
ATOM 1247 N N . LEU A 1 104 ? -28.944 -4.762 -6.573 1.00 27.76 97 LEU A N 1
ATOM 1248 C CA . LEU A 1 104 ? -27.605 -4.847 -7.124 1.00 27.21 97 LEU A CA 1
ATOM 1249 C C . LEU A 1 104 ? -27.318 -3.697 -8.073 1.00 30.23 97 LEU A C 1
ATOM 1250 O O . LEU A 1 104 ? -26.219 -3.216 -8.120 1.00 25.11 97 LEU A O 1
ATOM 1266 N N . GLY A 1 105 ? -28.321 -3.246 -8.805 1.00 31.71 98 GLY A N 1
ATOM 1267 C CA 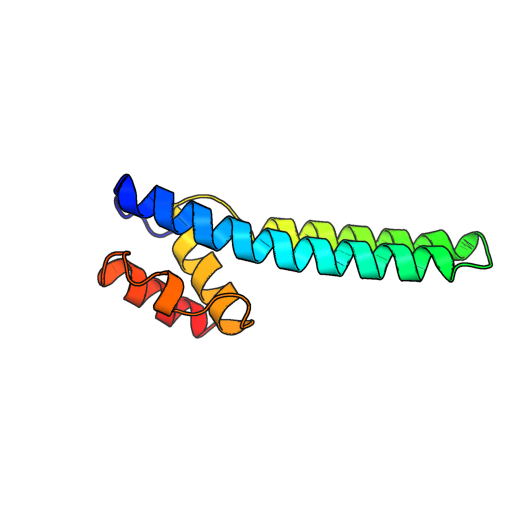. GLY A 1 105 ? -28.159 -2.085 -9.651 1.00 30.63 98 GLY A CA 1
ATOM 1268 C C . GLY A 1 105 ? -27.859 -0.843 -8.853 1.00 30.78 98 GLY A C 1
ATOM 1269 O O . GLY A 1 105 ? -26.995 -0.086 -9.207 1.00 26.96 98 GLY A O 1
ATOM 1273 N N . TYR A 1 106 ? -28.574 -0.651 -7.760 1.00 27.58 99 TYR A N 1
ATOM 1274 C CA . TYR A 1 106 ? -28.304 0.485 -6.891 1.00 32.77 99 TYR A CA 1
ATOM 1275 C C . TYR A 1 106 ?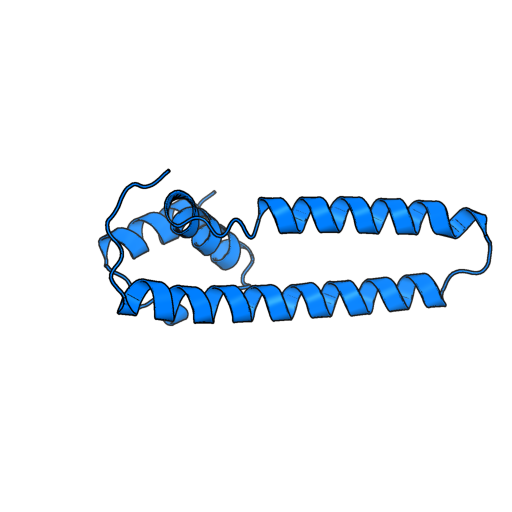 -26.936 0.408 -6.276 1.00 27.88 99 TYR A C 1
ATOM 1276 O O . TYR A 1 106 ? -26.275 1.402 -6.178 1.00 26.53 99 TYR A O 1
ATOM 1294 N N . ILE A 1 107 ? -26.536 -0.780 -5.861 1.00 27.43 100 ILE A N 1
ATOM 1295 C CA . ILE A 1 107 ? -25.194 -0.978 -5.279 1.00 25.85 100 ILE A CA 1
ATOM 1296 C C . ILE A 1 107 ? -24.111 -0.609 -6.306 1.00 27.53 100 ILE A C 1
ATOM 1297 O O . ILE A 1 107 ? -23.182 0.070 -5.992 1.00 25.56 100 ILE A O 1
ATOM 1313 N N . ARG A 1 108 ? -24.256 -1.090 -7.526 1.00 23.80 101 ARG A N 1
ATOM 1314 C CA . ARG A 1 108 ? -23.277 -0.808 -8.565 1.00 24.21 101 ARG A CA 1
ATOM 1315 C C . ARG A 1 108 ? -23.176 0.683 -8.865 1.00 27.58 101 ARG A C 1
ATOM 1316 O O . ARG A 1 108 ? -22.099 1.179 -9.073 1.00 30.43 101 ARG A O 1
ATOM 1337 N N . ARG A 1 109 ? -24.296 1.400 -8.865 1.00 24.35 102 ARG A N 1
ATOM 1338 C CA . ARG A 1 109 ? -24.270 2.832 -9.091 1.00 24.27 102 ARG A CA 1
ATOM 1339 C C . ARG A 1 109 ? -23.564 3.527 -7.931 1.00 27.10 102 ARG A C 1
ATOM 1340 O O . ARG A 1 109 ? -22.816 4.447 -8.131 1.00 25.29 102 ARG A O 1
ATOM 1361 N N . SER A 1 110 ? -23.831 3.071 -6.724 1.00 26.05 103 SER A N 1
ATOM 1362 C CA . SER A 1 110 ? -23.201 3.652 -5.547 1.00 21.62 103 SER A CA 1
ATOM 1363 C C . SER A 1 110 ? -21.706 3.402 -5.559 1.00 28.21 103 SER A C 1
ATOM 1364 O O . SER A 1 110 ? -20.965 4.199 -5.046 1.00 32.16 103 SER A O 1
ATOM 1372 N N . ALA A 1 111 ? -21.265 2.323 -6.186 1.00 24.36 104 ALA A N 1
ATOM 1373 C CA . ALA A 1 111 ? -19.850 2.043 -6.319 1.00 25.16 104 ALA A CA 1
ATOM 1374 C C . ALA A 1 111 ? -19.211 2.943 -7.360 1.00 31.80 104 ALA A C 1
ATOM 1375 O O . ALA A 1 111 ? -18.036 2.846 -7.593 1.00 36.79 104 ALA A O 1
ATOM 1382 N N . SER A 1 112 ? -19.983 3.807 -7.979 1.00 31.11 105 SER A N 1
ATOM 1383 C CA . SER A 1 112 ? -19.482 4.732 -8.990 1.00 30.50 105 SER A CA 1
ATOM 1384 C C . SER A 1 112 ? -19.301 6.129 -8.427 1.00 38.76 105 SER A C 1
ATOM 1385 O O . SER A 1 112 ? -19.004 7.036 -9.175 1.00 40.89 105 SER A O 1
ATOM 1388 N N . LEU A 1 113 ? -19.535 6.317 -7.136 1.00 38.16 106 LEU A N 1
ATOM 1389 C CA . LEU A 1 113 ? -19.277 7.555 -6.424 1.00 43.48 106 LEU A CA 1
ATOM 1390 C C . LEU A 1 113 ? -18.172 7.391 -5.404 1.00 41.09 106 LEU A C 1
ATOM 1391 O O . LEU A 1 113 ? -17.625 8.394 -4.954 1.00 53.49 106 LEU A O 1
#

Sequence (106 aa):
MHDLKWSAAEKKLAHHVFEAALTTELAEIMADFKARAAAITQPQEIWPLQEYLARKQREIDRKYDYRYSQLLFVFGQLIREERVQEAQLAGLSEEKLGYIRRSASL

Nearest PDB structures (foldseek):
  8ag8-assembly1_A-2  TM=1.010E+00  e=1.308E-15  Pseudomonas borbori
  5tz0-assembly1_A 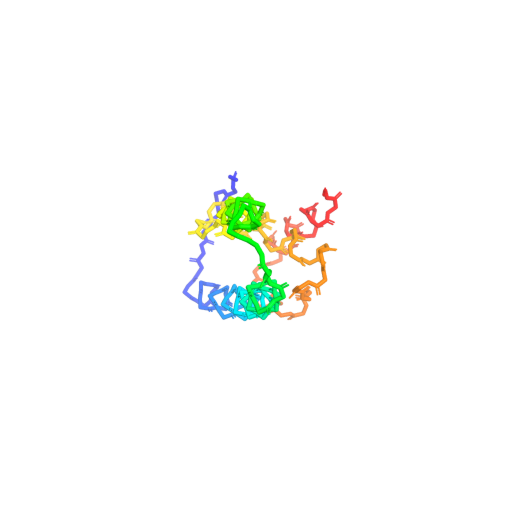 TM=9.223E-01  e=3.178E-07  Tolypothrix sp. PCC 7601
  4jdq-assembly2_B  TM=9.155E-01  e=4.468E-07  Synechocystis sp. PCC 6803 substr. Kazusa
  4jdx-assembly2_B  TM=9.172E-01  e=5.298E-07  Synechocystis sp. PCC 6803 substr. Kazusa
  4jdx-assembly2_D  TM=8.597E-01  e=5.436E-06  Synechocystis sp. PCC 6803 substr. Kazusa